Protein AF-A0A432GGD7-F1 (afdb_monomer)

Structure (mmCIF, N/CA/C/O backbone):
data_AF-A0A432GGD7-F1
#
_entry.id   AF-A0A432GGD7-F1
#
loop_
_atom_site.group_PDB
_atom_site.id
_atom_site.type_symbol
_atom_site.label_atom_id
_atom_site.label_alt_id
_atom_site.label_comp_id
_atom_site.label_asym_id
_atom_site.label_entity_id
_atom_site.label_seq_id
_atom_site.pdbx_PDB_ins_code
_atom_site.Cartn_x
_atom_site.Cartn_y
_atom_site.Cartn_z
_atom_site.occupancy
_atom_site.B_iso_or_equiv
_atom_site.auth_seq_id
_atom_site.auth_comp_id
_atom_site.auth_asym_id
_atom_site.auth_atom_id
_atom_site.pdbx_PDB_model_num
ATOM 1 N N . MET A 1 1 ? 14.225 16.038 -36.083 1.00 40.72 1 MET A N 1
ATOM 2 C CA . MET A 1 1 ? 13.792 15.001 -35.123 1.00 40.72 1 MET A CA 1
ATOM 3 C C . MET A 1 1 ? 14.559 13.734 -35.446 1.00 40.72 1 MET A C 1
ATOM 5 O O . MET A 1 1 ? 14.321 13.149 -36.492 1.00 40.72 1 MET A O 1
ATOM 9 N N . THR A 1 2 ? 15.548 13.379 -34.632 1.00 49.34 2 THR A N 1
ATOM 10 C CA . THR A 1 2 ? 16.278 12.113 -34.760 1.00 49.34 2 THR A CA 1
ATOM 11 C C . THR A 1 2 ? 15.336 10.975 -34.383 1.00 49.34 2 THR A C 1
ATOM 13 O O . THR A 1 2 ? 14.799 10.952 -33.278 1.00 49.34 2 THR A O 1
ATOM 16 N N . SER A 1 3 ? 15.091 10.055 -35.315 1.00 53.78 3 SER A N 1
ATOM 17 C CA . SER A 1 3 ? 14.346 8.830 -35.043 1.00 53.78 3 SER A CA 1
ATOM 18 C C . SER A 1 3 ? 15.152 7.978 -34.066 1.00 53.78 3 SER A C 1
ATOM 20 O O . SER A 1 3 ? 16.209 7.457 -34.423 1.00 53.78 3 SER A O 1
ATOM 22 N N . VAL A 1 4 ? 14.681 7.854 -32.829 1.00 62.72 4 VAL A N 1
ATOM 23 C CA . VAL A 1 4 ? 15.224 6.875 -31.886 1.00 62.72 4 VAL A CA 1
ATOM 24 C C . VAL A 1 4 ? 14.741 5.504 -32.351 1.00 62.72 4 VAL A C 1
ATOM 26 O O . VAL A 1 4 ? 13.542 5.234 -32.353 1.00 62.72 4 VAL A O 1
ATOM 29 N N . SER A 1 5 ? 15.657 4.654 -32.809 1.00 61.25 5 SER A N 1
ATOM 30 C CA . SER A 1 5 ? 15.347 3.266 -33.148 1.00 61.25 5 SER A CA 1
ATOM 31 C C . SER A 1 5 ? 15.301 2.437 -31.866 1.00 61.25 5 SER A C 1
ATOM 33 O O . SER A 1 5 ? 16.338 2.187 -31.250 1.00 61.25 5 SER A O 1
ATOM 35 N N . TYR A 1 6 ? 14.106 2.016 -31.460 1.00 66.81 6 TYR A N 1
ATOM 36 C CA . TYR A 1 6 ? 13.909 1.125 -30.319 1.00 66.81 6 TYR A CA 1
ATOM 37 C C . TYR A 1 6 ? 14.142 -0.323 -30.768 1.00 66.81 6 TYR A C 1
ATOM 39 O O . TYR A 1 6 ? 13.336 -0.884 -31.508 1.00 66.81 6 TYR A O 1
ATOM 47 N N . GLN A 1 7 ? 15.261 -0.927 -30.363 1.00 67.38 7 GLN A N 1
ATOM 48 C CA . GLN A 1 7 ? 15.542 -2.343 -30.624 1.00 67.38 7 GLN A CA 1
ATOM 49 C C . GLN A 1 7 ? 14.940 -3.209 -29.512 1.00 67.38 7 GLN A C 1
ATOM 51 O O . GLN A 1 7 ? 15.621 -3.605 -28.570 1.00 67.38 7 GLN A O 1
ATOM 56 N N . HIS A 1 8 ? 13.643 -3.479 -29.624 1.00 78.94 8 HIS A N 1
ATOM 57 C CA . HIS A 1 8 ? 12.932 -4.430 -28.772 1.00 78.94 8 HIS A CA 1
ATOM 58 C C . HIS A 1 8 ? 13.338 -5.873 -29.113 1.00 78.94 8 HIS A C 1
ATOM 60 O O . HIS A 1 8 ? 13.532 -6.214 -30.280 1.00 78.94 8 HIS A O 1
ATOM 66 N N . SER A 1 9 ? 13.403 -6.750 -28.108 1.00 84.50 9 SER A N 1
ATOM 67 C CA . SER A 1 9 ? 13.509 -8.205 -28.305 1.00 84.50 9 SER A CA 1
ATOM 68 C C . SER A 1 9 ? 12.513 -8.939 -27.411 1.00 84.50 9 SER A C 1
ATOM 70 O O . SER A 1 9 ? 12.112 -8.393 -26.389 1.00 84.50 9 SER A O 1
ATOM 72 N N . GLU A 1 10 ? 12.160 -10.184 -27.745 1.00 84.75 10 GLU A N 1
ATOM 73 C CA . GLU A 1 10 ? 11.341 -11.058 -26.878 1.00 84.75 10 GLU A CA 1
ATOM 74 C C . GLU A 1 10 ? 11.876 -11.125 -25.436 1.00 84.75 10 GLU A C 1
ATOM 76 O O . GLU A 1 10 ? 11.116 -11.231 -24.481 1.00 84.75 10 GLU A O 1
ATOM 81 N N . LYS A 1 11 ? 13.203 -11.027 -25.269 1.00 90.69 11 LYS A N 1
ATOM 82 C CA . LYS A 1 11 ? 13.867 -11.080 -23.962 1.00 90.69 11 LYS A CA 1
ATOM 83 C C . LYS A 1 11 ? 13.8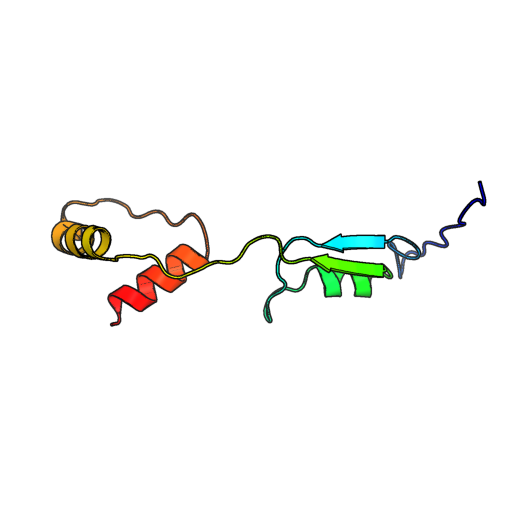45 -9.748 -23.204 1.00 90.69 11 LYS A C 1
ATOM 85 O O . LYS A 1 11 ? 13.878 -9.756 -21.980 1.00 90.69 11 LYS A O 1
ATOM 90 N N . PHE A 1 12 ? 13.836 -8.625 -23.917 1.00 93.31 12 PHE A N 1
ATOM 91 C CA . PHE A 1 12 ? 13.862 -7.280 -23.339 1.00 93.31 12 PHE A CA 1
ATOM 92 C C . PHE A 1 12 ? 12.827 -6.404 -24.040 1.00 93.31 12 PHE A C 1
ATOM 94 O O . PHE A 1 12 ? 13.174 -5.599 -24.917 1.00 93.31 12 PHE A O 1
ATOM 101 N N . PRO A 1 13 ? 11.546 -6.591 -23.691 1.00 95.44 13 PRO A N 1
ATOM 102 C CA . PRO A 1 13 ? 10.456 -5.954 -24.396 1.00 95.44 13 PRO A CA 1
ATOM 103 C C . PRO A 1 13 ? 10.326 -4.451 -24.125 1.00 95.44 13 PRO A C 1
ATOM 105 O O . PRO A 1 13 ? 9.583 -3.741 -24.791 1.00 95.44 13 PRO A O 1
ATOM 108 N N . LEU A 1 14 ? 11.056 -3.907 -23.156 1.00 96.38 14 LEU A N 1
ATOM 109 C CA . LEU A 1 14 ? 11.013 -2.478 -22.846 1.00 96.38 14 LEU A CA 1
ATOM 110 C C . LEU A 1 14 ? 12.304 -1.746 -23.231 1.00 96.38 14 LEU A C 1
ATOM 112 O O . LEU A 1 14 ? 12.486 -0.585 -22.862 1.00 96.38 14 LEU A O 1
ATOM 116 N N . ALA A 1 15 ? 13.189 -2.394 -23.995 1.00 95.69 15 ALA A N 1
ATOM 117 C CA . ALA A 1 15 ? 14.463 -1.824 -24.415 1.00 95.69 15 ALA A CA 1
ATOM 118 C C . ALA A 1 15 ? 14.302 -0.463 -25.118 1.00 95.69 15 ALA A C 1
ATOM 120 O O . ALA A 1 15 ? 13.560 -0.303 -26.088 1.00 95.69 15 ALA A O 1
ATOM 121 N N . GLY A 1 16 ? 15.029 0.533 -24.609 1.00 92.75 16 GLY A N 1
ATOM 122 C CA . GLY A 1 16 ? 15.024 1.911 -25.105 1.00 92.75 16 GLY A CA 1
ATOM 123 C C . GLY A 1 16 ? 13.895 2.783 -24.550 1.00 92.75 16 GLY A C 1
ATOM 124 O O . GLY A 1 16 ? 14.016 4.007 -24.597 1.00 92.75 16 GLY A O 1
ATOM 125 N N . 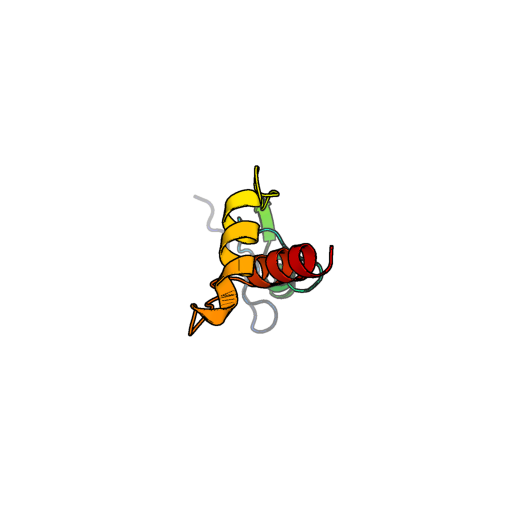LEU A 1 17 ? 12.832 2.198 -23.984 1.00 95.62 17 LEU A N 1
ATOM 126 C CA . LEU A 1 17 ? 11.751 2.956 -23.353 1.00 95.62 17 LEU A CA 1
ATOM 127 C C . LEU A 1 17 ? 12.197 3.532 -22.005 1.00 95.62 17 LEU A C 1
ATOM 129 O O . LEU A 1 17 ? 12.997 2.937 -21.278 1.00 95.62 17 LEU A O 1
ATOM 133 N N . ARG A 1 18 ? 11.646 4.700 -21.661 1.00 96.94 18 ARG A N 1
ATOM 134 C CA . ARG A 1 18 ? 11.874 5.357 -20.374 1.00 96.94 18 ARG A CA 1
ATOM 135 C C . ARG A 1 18 ? 10.555 5.581 -1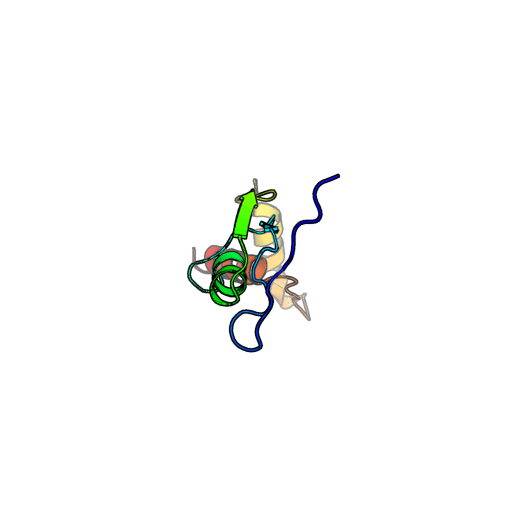9.647 1.00 96.94 18 ARG A C 1
ATOM 137 O O . ARG A 1 18 ? 9.638 6.162 -20.222 1.00 96.94 18 ARG A O 1
ATOM 144 N N . PHE A 1 19 ? 10.488 5.166 -18.387 1.00 96.50 19 PHE A N 1
ATOM 145 C CA . PHE A 1 19 ? 9.302 5.283 -17.540 1.00 96.50 19 PHE A CA 1
ATOM 146 C C . PHE A 1 19 ? 9.573 6.181 -16.335 1.00 96.50 19 PHE A C 1
ATOM 148 O O . PHE A 1 19 ? 10.646 6.127 -15.738 1.00 96.50 19 PHE A O 1
ATOM 155 N N . LEU A 1 20 ? 8.573 6.978 -15.957 1.00 96.62 20 LEU A N 1
ATOM 156 C CA . LEU A 1 20 ? 8.514 7.629 -14.653 1.00 96.62 20 LEU A CA 1
ATOM 157 C C . LEU A 1 20 ? 7.602 6.801 -13.747 1.00 96.62 20 LEU A C 1
ATOM 159 O O . LEU A 1 20 ? 6.402 6.703 -13.997 1.00 96.62 20 LEU A O 1
ATOM 163 N N . VAL A 1 21 ? 8.164 6.220 -12.693 1.00 95.75 21 VAL A N 1
ATOM 164 C CA . VAL A 1 21 ? 7.411 5.491 -11.672 1.00 95.75 21 VAL A CA 1
ATOM 165 C C . VAL A 1 21 ? 7.124 6.439 -10.512 1.00 95.75 21 VAL A C 1
ATOM 167 O O . VAL A 1 21 ? 8.038 6.919 -9.840 1.00 95.75 21 VAL A O 1
ATOM 170 N N . THR A 1 22 ? 5.838 6.718 -10.291 1.00 93.94 22 THR A N 1
ATOM 171 C CA . THR A 1 22 ? 5.369 7.645 -9.247 1.00 93.94 22 THR A CA 1
ATOM 172 C C . THR A 1 22 ? 5.034 6.963 -7.918 1.00 93.94 22 THR A C 1
ATOM 174 O O . THR A 1 22 ? 4.930 7.614 -6.873 1.00 93.94 22 THR A O 1
ATOM 177 N N . ARG A 1 23 ? 4.868 5.635 -7.946 1.00 87.94 23 ARG A N 1
ATOM 178 C CA . ARG A 1 23 ? 4.651 4.801 -6.762 1.00 87.94 23 ARG A CA 1
ATOM 179 C C . ARG A 1 23 ? 5.979 4.557 -6.050 1.00 87.94 23 ARG A C 1
ATOM 181 O O . ARG A 1 23 ? 7.009 4.373 -6.687 1.00 87.94 23 ARG A O 1
ATOM 188 N N . GLN A 1 24 ? 5.946 4.487 -4.724 1.00 84.75 24 GLN A N 1
ATOM 189 C CA . GLN A 1 24 ? 7.078 3.989 -3.955 1.00 84.75 24 GLN A CA 1
ATOM 190 C C . GLN A 1 24 ? 7.217 2.467 -4.125 1.00 84.75 24 GLN A C 1
ATOM 192 O O . GLN A 1 24 ? 6.251 1.717 -3.957 1.00 84.75 24 GLN A O 1
ATOM 197 N N . ASP A 1 25 ? 8.431 2.020 -4.432 1.00 86.25 25 ASP A N 1
ATOM 198 C CA . ASP A 1 25 ? 8.798 0.610 -4.349 1.00 86.25 25 ASP A CA 1
ATOM 199 C C . ASP A 1 25 ? 8.945 0.178 -2.888 1.00 86.25 25 ASP A C 1
ATOM 201 O O . ASP A 1 25 ? 9.384 0.953 -2.029 1.00 86.25 25 ASP A O 1
ATOM 205 N N . SER A 1 26 ? 8.571 -1.068 -2.610 1.00 82.50 26 SER A N 1
ATOM 206 C CA . SER A 1 26 ? 8.790 -1.723 -1.323 1.00 82.50 26 SER A CA 1
ATOM 207 C C . SER A 1 26 ? 9.721 -2.918 -1.493 1.00 82.50 26 SER A C 1
ATOM 209 O O . SER A 1 26 ? 9.897 -3.428 -2.599 1.00 82.50 26 SER A O 1
ATOM 211 N N . THR A 1 27 ? 10.276 -3.407 -0.385 1.00 75.38 27 THR A N 1
ATOM 212 C CA . THR A 1 27 ? 11.098 -4.627 -0.365 1.00 75.38 27 THR A CA 1
ATOM 213 C C . THR A 1 27 ? 10.348 -5.845 -0.920 1.00 75.38 27 THR A C 1
ATOM 215 O O . THR A 1 27 ? 10.962 -6.742 -1.482 1.00 75.38 27 THR A O 1
ATOM 218 N N . GLU A 1 28 ? 9.017 -5.861 -0.809 1.00 81.38 28 GLU A N 1
ATOM 219 C CA . GLU A 1 28 ? 8.159 -6.946 -1.305 1.00 81.38 28 GLU A CA 1
ATOM 220 C C . GLU A 1 28 ? 7.707 -6.764 -2.763 1.00 81.38 28 GLU A C 1
ATOM 222 O O . GLU A 1 28 ? 7.264 -7.717 -3.400 1.00 81.38 28 GLU A O 1
ATOM 227 N N . SER A 1 29 ? 7.750 -5.541 -3.301 1.00 82.94 29 SER A N 1
ATOM 228 C CA . SER A 1 29 ? 7.270 -5.245 -4.652 1.00 82.94 29 SER A CA 1
ATOM 229 C C . SER A 1 29 ? 7.921 -3.979 -5.203 1.00 82.94 29 SER A C 1
ATOM 231 O O . SER A 1 29 ? 7.588 -2.862 -4.790 1.00 82.94 29 SER A O 1
ATOM 233 N N . SER A 1 30 ? 8.788 -4.160 -6.201 1.00 92.06 30 SER A N 1
ATOM 234 C CA . SER A 1 30 ? 9.406 -3.065 -6.950 1.00 92.06 30 SER A CA 1
ATOM 235 C C . SER A 1 30 ? 8.920 -3.058 -8.396 1.00 92.06 30 SER A C 1
ATOM 237 O O . SER A 1 30 ? 9.288 -3.923 -9.191 1.00 92.06 30 SER A O 1
ATOM 239 N N . LEU A 1 31 ? 8.084 -2.075 -8.744 1.00 94.19 31 LEU A N 1
ATOM 240 C CA . LEU A 1 31 ? 7.668 -1.877 -10.132 1.00 94.19 31 LEU A CA 1
ATOM 241 C C . LEU A 1 31 ? 8.854 -1.424 -10.984 1.00 94.19 31 LEU A C 1
ATOM 243 O O . LEU A 1 31 ? 8.985 -1.879 -12.117 1.00 94.19 31 LEU A O 1
ATOM 247 N N . SER A 1 32 ? 9.732 -0.587 -10.429 1.00 95.06 32 SER A N 1
ATOM 248 C CA . SER A 1 32 ? 10.931 -0.118 -11.131 1.00 95.06 32 SER A CA 1
ATOM 249 C C . SER A 1 32 ? 11.820 -1.289 -11.534 1.00 95.06 32 SER A C 1
ATOM 251 O O . SER A 1 32 ? 12.111 -1.439 -12.715 1.00 95.06 32 SER A O 1
ATOM 253 N N . GLY A 1 33 ? 12.138 -2.188 -10.597 1.00 94.94 33 GLY A N 1
ATOM 254 C CA . GLY A 1 33 ? 12.960 -3.365 -10.872 1.00 94.94 33 GLY A CA 1
ATOM 255 C C . GLY A 1 33 ? 12.306 -4.326 -11.866 1.00 94.94 33 GLY A C 1
ATOM 256 O O . GLY A 1 33 ? 12.980 -4.857 -12.747 1.00 94.94 33 GLY A O 1
ATOM 257 N N . MET A 1 34 ? 10.981 -4.510 -11.791 1.00 95.56 34 MET A N 1
ATOM 258 C CA . MET A 1 34 ? 10.248 -5.294 -12.793 1.00 95.56 34 MET A CA 1
ATOM 259 C C . MET A 1 34 ? 10.381 -4.683 -14.196 1.00 95.56 34 MET A C 1
ATOM 261 O O . MET A 1 34 ? 10.672 -5.411 -15.142 1.00 95.56 34 MET A O 1
ATOM 265 N N . LEU A 1 35 ? 10.239 -3.364 -14.345 1.00 96.69 35 LEU A N 1
ATOM 266 C CA . LEU A 1 35 ? 10.414 -2.684 -15.633 1.00 96.69 35 LEU A CA 1
ATOM 267 C C . LEU A 1 35 ? 11.870 -2.746 -16.130 1.00 96.69 35 LEU A C 1
ATOM 269 O O . LEU A 1 35 ? 12.111 -3.040 -17.302 1.00 96.69 35 LEU A O 1
ATOM 273 N N . GLU A 1 36 ? 12.843 -2.519 -15.248 1.00 95.56 36 GLU A N 1
ATOM 274 C CA . GLU A 1 36 ? 14.277 -2.578 -15.566 1.00 95.56 36 GLU A CA 1
ATOM 275 C C . GLU A 1 36 ? 14.701 -3.981 -16.012 1.00 95.56 36 GLU A C 1
ATOM 277 O O . GLU A 1 36 ? 15.431 -4.119 -16.993 1.00 95.56 36 GLU A O 1
ATOM 282 N N . SER A 1 37 ? 14.177 -5.032 -15.370 1.00 95.81 37 SER A N 1
ATOM 283 C CA . SER A 1 37 ? 14.435 -6.425 -15.770 1.00 95.81 37 SER A CA 1
ATOM 284 C C . SER A 1 37 ? 13.966 -6.748 -17.195 1.00 95.81 37 SER A C 1
ATOM 286 O O . SER A 1 37 ? 14.506 -7.649 -17.831 1.00 95.81 37 SER A O 1
ATOM 288 N N . GLN A 1 38 ? 13.011 -5.973 -17.718 1.00 96.62 38 GLN A N 1
ATOM 289 C CA . GLN A 1 38 ? 12.500 -6.07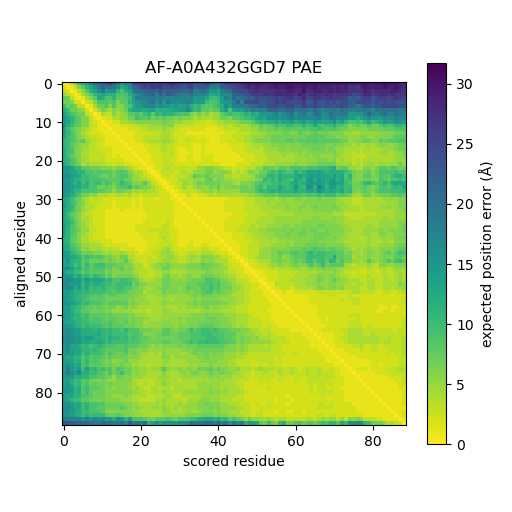1 -19.087 1.00 96.62 38 GLN A CA 1
ATOM 290 C C . GLN A 1 38 ? 13.227 -5.117 -20.058 1.00 96.62 38 GLN A C 1
ATOM 292 O O . GLN A 1 38 ? 12.848 -5.007 -21.224 1.00 96.62 38 GLN A O 1
ATOM 297 N N . GLY A 1 39 ? 14.283 -4.432 -19.607 1.00 96.06 39 GLY A N 1
ATOM 298 C CA . GLY A 1 39 ? 15.137 -3.559 -20.420 1.00 96.06 39 GLY A CA 1
ATOM 299 C C . GLY A 1 39 ? 14.760 -2.076 -20.407 1.00 96.06 39 GLY A C 1
ATOM 300 O O . GLY A 1 39 ? 15.337 -1.305 -21.176 1.00 96.06 39 GLY A O 1
ATOM 301 N N . ALA A 1 40 ? 13.811 -1.657 -19.566 1.00 96.88 40 ALA A N 1
ATOM 302 C CA . ALA A 1 40 ? 13.428 -0.253 -19.459 1.00 96.88 40 ALA A CA 1
ATOM 303 C C . ALA A 1 40 ? 14.474 0.592 -18.713 1.00 96.88 40 ALA A C 1
ATOM 305 O O . ALA A 1 40 ? 15.157 0.118 -17.810 1.00 96.88 40 ALA A O 1
ATOM 306 N N . SER A 1 41 ? 14.514 1.890 -19.017 1.00 96.94 41 SER A N 1
ATOM 307 C CA . SER A 1 41 ? 15.106 2.906 -18.139 1.00 96.94 41 SER A CA 1
ATOM 308 C C . SER A 1 41 ? 14.024 3.458 -17.209 1.00 96.94 41 SER A C 1
ATOM 310 O O . SER A 1 41 ? 12.979 3.906 -17.687 1.00 96.94 41 SER A O 1
ATOM 312 N N . VAL A 1 42 ? 14.253 3.462 -15.895 1.00 97.06 42 VAL A N 1
ATOM 313 C CA . VAL A 1 42 ? 13.263 3.949 -14.923 1.00 97.06 42 VAL A CA 1
ATOM 314 C C . VAL A 1 42 ? 13.780 5.169 -14.165 1.00 97.06 42 VAL A C 1
ATOM 316 O O . VAL A 1 42 ? 14.917 5.216 -13.708 1.00 97.06 42 VAL A O 1
ATOM 319 N N . LEU A 1 43 ? 12.919 6.176 -14.035 1.00 95.75 43 LEU A N 1
ATOM 320 C CA . LEU A 1 43 ? 13.066 7.290 -13.109 1.00 95.75 43 LEU A CA 1
ATOM 321 C C . LEU A 1 43 ? 12.029 7.116 -12.003 1.00 95.75 43 LEU A C 1
ATOM 323 O O . LEU A 1 43 ? 10.850 6.926 -12.292 1.00 95.75 43 LEU A O 1
ATOM 327 N N . THR A 1 44 ? 12.440 7.207 -10.744 1.00 93.25 44 THR A N 1
ATOM 328 C CA . THR A 1 44 ? 11.519 7.108 -9.605 1.00 93.25 44 THR A CA 1
ATOM 329 C C . THR A 1 44 ? 11.242 8.481 -9.018 1.00 93.25 44 THR A C 1
ATOM 331 O O . THR A 1 44 ? 12.181 9.218 -8.713 1.00 93.25 44 THR A O 1
ATOM 334 N N . ALA A 1 45 ? 9.974 8.801 -8.779 1.00 91.62 45 ALA A N 1
ATOM 335 C CA . ALA A 1 45 ? 9.585 10.012 -8.069 1.00 91.62 45 ALA A CA 1
ATOM 336 C C . ALA A 1 45 ? 8.428 9.701 -7.116 1.00 91.62 45 ALA A C 1
ATOM 338 O O . ALA A 1 45 ? 7.291 9.547 -7.542 1.00 91.62 45 ALA A O 1
ATOM 339 N N . LYS A 1 46 ? 8.706 9.585 -5.815 1.00 87.62 46 LYS A N 1
ATOM 340 C CA . LYS A 1 46 ? 7.683 9.249 -4.814 1.00 87.62 46 LYS A CA 1
ATOM 341 C C . LYS A 1 46 ? 6.712 10.420 -4.658 1.00 87.62 46 LYS A C 1
ATOM 343 O O . LYS A 1 46 ? 7.089 11.450 -4.110 1.00 87.62 46 LYS A O 1
ATOM 348 N N . MET A 1 47 ? 5.480 10.256 -5.136 1.00 90.31 47 MET A N 1
ATOM 349 C CA . MET A 1 47 ? 4.472 11.331 -5.124 1.00 90.31 47 MET A CA 1
ATOM 350 C C . MET A 1 47 ? 3.534 11.288 -3.913 1.00 90.31 47 MET A C 1
ATOM 352 O O . MET A 1 47 ? 2.798 12.238 -3.672 1.00 90.31 47 MET A O 1
ATOM 356 N N . THR A 1 48 ? 3.550 10.201 -3.143 1.00 87.19 48 THR A N 1
ATOM 357 C CA . THR A 1 48 ? 2.685 10.019 -1.972 1.00 87.19 48 THR A CA 1
ATOM 358 C C . THR A 1 48 ? 3.459 9.374 -0.835 1.00 87.19 48 THR A C 1
ATOM 360 O O . THR A 1 48 ? 4.226 8.438 -1.072 1.00 87.19 48 THR A O 1
ATOM 363 N N . GLN A 1 49 ? 3.192 9.810 0.393 1.00 86.56 49 GLN A N 1
ATOM 364 C CA . GLN A 1 49 ? 3.713 9.204 1.612 1.00 86.56 49 GLN A CA 1
ATOM 365 C C . GLN A 1 49 ? 2.550 8.860 2.542 1.00 86.56 49 GLN A C 1
ATOM 367 O O . GLN A 1 49 ? 1.637 9.661 2.725 1.00 86.56 49 GLN A O 1
ATOM 372 N N . ILE A 1 50 ? 2.598 7.666 3.127 1.00 87.75 50 ILE A N 1
ATOM 373 C CA . ILE A 1 50 ? 1.701 7.281 4.215 1.00 87.75 50 ILE A CA 1
ATOM 374 C C . ILE A 1 50 ? 2.339 7.766 5.510 1.00 87.75 50 ILE A C 1
ATOM 376 O O . ILE A 1 50 ? 3.493 7.437 5.791 1.00 87.75 50 ILE A O 1
ATOM 380 N N . ILE A 1 51 ? 1.602 8.574 6.260 1.00 88.94 51 ILE A N 1
ATOM 381 C CA . ILE A 1 51 ? 2.022 9.121 7.549 1.00 88.94 51 ILE A CA 1
ATOM 382 C C . ILE A 1 51 ? 1.059 8.644 8.643 1.00 88.94 51 ILE A C 1
ATOM 384 O O . ILE A 1 51 ? -0.070 8.262 8.319 1.00 88.94 51 ILE A O 1
ATOM 388 N N . PRO A 1 52 ? 1.481 8.640 9.918 1.00 84.69 52 PRO A N 1
ATOM 389 C CA . PRO A 1 52 ? 0.578 8.366 11.030 1.00 84.69 52 PRO A CA 1
ATOM 390 C C . PRO A 1 52 ? -0.622 9.321 11.034 1.00 84.69 52 PRO A C 1
ATOM 392 O O . PRO A 1 52 ? -0.496 10.477 10.632 1.00 84.69 52 PRO A O 1
ATOM 395 N N . THR A 1 53 ? -1.772 8.837 11.509 1.00 89.00 53 THR A N 1
ATOM 396 C CA . THR A 1 53 ? -2.910 9.711 11.828 1.00 89.00 53 THR A CA 1
ATOM 397 C C . THR A 1 53 ? -2.545 10.646 12.979 1.00 89.00 53 THR A C 1
ATOM 399 O O . THR A 1 53 ? -1.757 10.279 13.852 1.00 89.00 53 THR A O 1
ATOM 402 N N . GLU A 1 54 ? -3.120 11.847 12.986 1.00 93.62 54 GLU A N 1
ATOM 403 C CA . GLU A 1 54 ? -2.909 12.829 14.055 1.00 93.62 54 GLU A CA 1
ATOM 404 C C . GLU A 1 54 ? -3.513 12.363 15.388 1.00 93.62 54 GLU A C 1
ATOM 406 O O . GLU A 1 54 ? -2.956 12.639 16.446 1.00 93.62 54 GLU A O 1
ATOM 411 N N . SER A 1 55 ? -4.627 11.625 15.333 1.00 95.25 55 SER A N 1
ATOM 412 C CA . SER A 1 55 ? -5.307 11.063 16.501 1.00 95.25 55 SER A CA 1
ATOM 413 C C . SER A 1 55 ? -5.921 9.699 16.181 1.00 95.25 55 SER A C 1
ATOM 415 O O . SER A 1 55 ? -6.352 9.440 15.051 1.00 95.25 55 SER A O 1
ATOM 417 N N . TRP A 1 56 ? -5.950 8.837 17.199 1.00 95.88 56 TRP A N 1
ATOM 418 C CA . TRP A 1 56 ? -6.627 7.539 17.205 1.00 95.88 56 TRP A CA 1
ATOM 419 C C . TRP A 1 56 ? -7.909 7.539 18.047 1.00 95.88 56 TRP A C 1
ATOM 421 O O . TRP A 1 56 ? -8.594 6.525 18.074 1.00 95.88 56 TRP A O 1
ATOM 431 N N . GLU A 1 57 ? -8.278 8.655 18.681 1.00 96.81 57 GLU A N 1
ATOM 432 C CA . GLU A 1 57 ? -9.383 8.721 19.655 1.00 96.81 57 GLU A CA 1
ATOM 433 C C . GLU A 1 57 ? -10.693 8.160 19.087 1.00 96.81 57 GLU A C 1
ATOM 435 O O . GLU A 1 57 ? -11.284 7.259 19.672 1.00 96.81 57 GLU A O 1
ATOM 440 N N . LEU A 1 58 ? -11.095 8.602 17.890 1.00 95.12 58 LEU A N 1
ATOM 441 C CA . LEU A 1 58 ? -12.320 8.115 17.249 1.00 95.12 58 LEU A CA 1
ATOM 442 C C . LEU A 1 58 ? -12.256 6.614 16.925 1.00 95.12 58 LEU A C 1
ATOM 444 O O . LEU A 1 58 ? -13.263 5.911 17.017 1.00 95.12 58 LEU A O 1
ATOM 448 N N . PHE A 1 59 ? -11.085 6.115 16.522 1.00 95.44 59 PHE A N 1
ATOM 449 C CA . PHE A 1 59 ? -10.891 4.687 16.282 1.00 95.44 59 PHE A CA 1
ATOM 450 C C . PHE A 1 59 ? -11.025 3.910 17.592 1.00 95.44 59 PHE A C 1
ATOM 452 O O . PHE A 1 59 ? -11.770 2.934 17.633 1.00 95.44 59 PHE A O 1
ATOM 459 N N . ASP A 1 60 ? -10.374 4.370 18.659 1.00 96.19 60 ASP A N 1
ATOM 460 C CA . ASP A 1 60 ? -10.394 3.722 19.969 1.00 96.19 60 ASP A CA 1
ATOM 461 C C . ASP A 1 60 ? -11.820 3.696 20.552 1.00 96.19 60 ASP A C 1
ATOM 463 O O . ASP A 1 60 ? -12.287 2.650 21.006 1.00 96.19 60 ASP A O 1
ATOM 467 N N . GLU A 1 61 ? -12.557 4.808 20.463 1.00 96.25 61 GLU A N 1
ATOM 468 C CA . GLU A 1 61 ? -13.976 4.890 20.841 1.00 96.25 61 GLU A CA 1
ATOM 469 C C . GLU A 1 61 ? -14.844 3.923 20.022 1.00 96.25 61 GLU A C 1
ATOM 471 O O . GLU A 1 61 ? -15.702 3.225 20.567 1.00 96.25 61 GLU A O 1
ATOM 476 N N . THR A 1 62 ? -14.600 3.833 18.711 1.00 95.56 62 THR A N 1
ATOM 477 C CA . THR A 1 62 ? -15.333 2.919 17.821 1.00 95.56 62 THR A CA 1
ATOM 478 C C . THR A 1 62 ? -15.047 1.459 18.170 1.00 95.56 62 THR A C 1
ATOM 480 O O . THR A 1 62 ? -15.965 0.638 18.209 1.00 95.56 62 THR A O 1
ATOM 483 N N . VAL A 1 63 ? -13.792 1.123 18.476 1.00 95.31 63 VAL A N 1
ATOM 484 C CA . VAL A 1 63 ? -13.382 -0.225 18.894 1.00 95.31 63 VAL A CA 1
ATOM 485 C C . VAL A 1 63 ? -14.034 -0.619 20.220 1.00 95.31 63 VAL A C 1
ATOM 487 O O . VAL A 1 63 ? -14.449 -1.767 20.374 1.00 95.31 63 VAL A O 1
ATOM 490 N N . GLN A 1 64 ? -14.220 0.313 21.159 1.00 95.75 64 GLN A N 1
ATOM 491 C CA . GLN A 1 64 ? -14.970 0.032 22.394 1.00 95.75 64 GLN A CA 1
ATOM 492 C C . GLN A 1 64 ? -16.433 -0.362 22.130 1.00 95.75 64 GLN A C 1
ATOM 494 O O . GLN A 1 64 ? -17.039 -1.052 22.947 1.00 95.75 64 GLN A O 1
ATOM 499 N N . GLN A 1 65 ? -16.993 0.043 20.988 1.00 96.19 65 GLN A N 1
ATOM 500 C CA . GLN A 1 65 ? -18.355 -0.279 20.556 1.00 96.19 65 GLN A CA 1
ATOM 501 C C . GLN A 1 65 ? -18.394 -1.382 19.483 1.00 96.19 65 GLN A C 1
ATOM 503 O O . GLN A 1 65 ? -19.422 -1.554 18.825 1.00 96.19 65 GLN A O 1
ATOM 508 N N . ILE A 1 66 ? -17.310 -2.151 19.298 1.00 94.88 66 ILE A N 1
ATOM 509 C CA . ILE A 1 66 ? -17.186 -3.138 18.209 1.00 94.88 66 ILE A CA 1
ATOM 510 C C . ILE A 1 66 ? -18.286 -4.207 18.226 1.00 94.88 66 ILE A C 1
ATOM 512 O O . ILE A 1 66 ? -18.646 -4.727 17.177 1.00 94.88 66 ILE A O 1
ATOM 516 N N . SER A 1 67 ? -18.877 -4.501 19.390 1.00 96.38 67 SER A N 1
ATOM 517 C CA . SER A 1 67 ? -20.010 -5.430 19.505 1.00 96.38 67 SER A CA 1
ATOM 518 C C . SER A 1 67 ? -21.255 -4.984 18.727 1.00 96.38 67 SER A C 1
ATOM 520 O O . SER A 1 67 ? -22.130 -5.806 18.474 1.00 96.38 67 SER A O 1
ATOM 522 N N . ASN A 1 68 ? -21.339 -3.701 18.364 1.00 97.00 68 ASN A N 1
ATOM 523 C CA . ASN A 1 68 ? -22.432 -3.111 17.590 1.00 97.00 6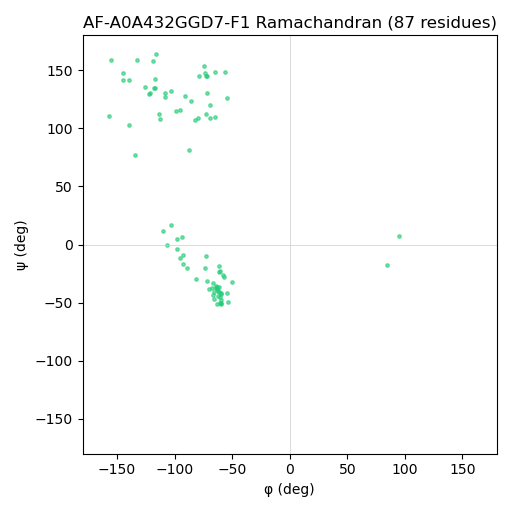8 ASN A CA 1
ATOM 524 C C . ASN A 1 68 ? -22.095 -2.987 16.093 1.00 97.00 68 ASN A C 1
ATOM 526 O O . ASN A 1 68 ? -22.855 -2.375 15.344 1.00 97.00 68 ASN A O 1
ATOM 530 N N . ILE A 1 69 ? -20.939 -3.500 15.661 1.00 96.19 69 ILE A N 1
ATOM 531 C CA . ILE A 1 69 ? -20.446 -3.408 14.287 1.00 96.19 69 ILE A CA 1
ATOM 532 C C . ILE A 1 69 ? -20.432 -4.811 13.687 1.00 96.19 69 ILE A C 1
ATOM 534 O O . ILE A 1 69 ? -19.624 -5.654 14.066 1.00 96.19 69 ILE A O 1
ATOM 538 N N . ASP A 1 70 ? -21.303 -5.049 12.708 1.00 97.19 70 ASP A N 1
ATOM 539 C CA . ASP A 1 70 ? -21.404 -6.358 12.050 1.00 97.19 70 ASP A CA 1
ATOM 540 C C . ASP A 1 70 ? -20.205 -6.658 11.134 1.00 97.19 70 ASP A C 1
ATOM 542 O O . ASP A 1 70 ? -19.823 -7.813 10.951 1.00 97.19 70 ASP A O 1
ATOM 546 N N . TRP A 1 71 ? -19.615 -5.619 10.529 1.00 96.56 71 TRP A N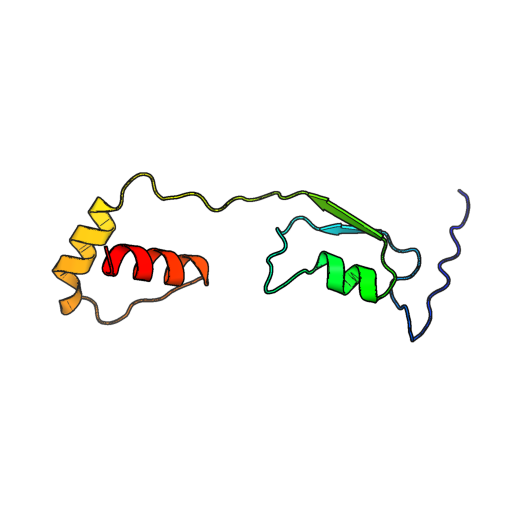 1
ATOM 547 C CA . TRP A 1 71 ? -18.569 -5.767 9.516 1.00 96.56 71 TRP A CA 1
ATOM 548 C C . TRP A 1 71 ? -17.522 -4.662 9.596 1.00 96.56 71 TRP A C 1
ATOM 550 O O . TRP A 1 71 ? -17.840 -3.484 9.748 1.00 96.56 71 TRP A O 1
ATOM 560 N N . VAL A 1 72 ? -16.266 -5.047 9.368 1.00 94.25 72 VAL A N 1
ATOM 561 C CA . VAL A 1 72 ? -15.144 -4.130 9.148 1.00 94.25 72 VAL A CA 1
ATOM 562 C C . VAL A 1 72 ? -14.584 -4.377 7.751 1.00 94.25 72 VAL A C 1
ATOM 564 O O . VAL A 1 72 ? -14.373 -5.522 7.351 1.00 94.25 72 VAL A O 1
ATOM 567 N N . VAL A 1 73 ? -14.328 -3.303 7.002 1.00 96.50 73 VAL A N 1
ATOM 568 C CA . VAL A 1 73 ? -13.793 -3.369 5.636 1.00 96.50 73 VAL A CA 1
ATOM 569 C C . VAL A 1 73 ? -12.477 -2.606 5.562 1.00 96.50 73 VAL A C 1
ATOM 571 O O . VAL A 1 73 ? -12.400 -1.442 5.947 1.00 96.50 73 VAL A O 1
ATOM 574 N N . PHE A 1 74 ? -11.449 -3.244 5.003 1.00 96.50 74 PHE A N 1
ATOM 575 C CA . PHE A 1 74 ? -10.153 -2.621 4.746 1.00 96.50 74 PHE A CA 1
ATOM 576 C C . PHE A 1 74 ? -9.950 -2.400 3.249 1.00 96.50 74 PHE A C 1
ATOM 578 O O . PHE A 1 74 ? -10.042 -3.329 2.451 1.00 96.50 74 PHE A O 1
ATOM 585 N N . THR A 1 75 ? -9.629 -1.167 2.862 1.00 95.50 75 THR A N 1
ATOM 586 C CA . THR A 1 75 ? -9.435 -0.778 1.453 1.00 95.50 75 THR A CA 1
ATOM 587 C C . THR A 1 75 ? -7.982 -0.873 0.991 1.00 95.50 75 THR A C 1
ATOM 589 O O . THR A 1 75 ? -7.691 -0.730 -0.195 1.00 95.50 75 THR A O 1
ATOM 592 N N . SER A 1 76 ? -7.042 -1.095 1.913 1.00 92.00 76 SER A N 1
ATOM 593 C CA . SER A 1 76 ? -5.620 -1.215 1.598 1.00 92.00 76 SER A CA 1
ATOM 594 C C . SER A 1 76 ? -4.873 -2.037 2.644 1.00 92.00 76 SER A C 1
ATOM 596 O O . SER A 1 76 ? -5.289 -2.127 3.800 1.00 92.00 76 SER A O 1
ATOM 598 N N . ARG A 1 77 ? -3.708 -2.564 2.248 1.00 89.94 77 ARG A N 1
ATOM 599 C CA . ARG A 1 77 ? -2.764 -3.229 3.160 1.00 89.94 77 ARG A CA 1
ATOM 600 C C . ARG A 1 77 ? -2.391 -2.334 4.344 1.00 89.94 77 ARG A C 1
ATOM 602 O O . ARG A 1 77 ? -2.368 -2.808 5.470 1.00 89.94 77 ARG A O 1
ATOM 609 N N . ASN A 1 78 ? -2.155 -1.044 4.094 1.00 90.31 78 ASN A N 1
ATOM 610 C CA . ASN A 1 78 ? -1.761 -0.097 5.138 1.00 90.31 78 ASN A CA 1
ATOM 611 C C . ASN A 1 78 ? -2.840 0.020 6.221 1.00 90.31 78 ASN A C 1
ATOM 613 O O . ASN A 1 78 ? -2.510 0.026 7.401 1.00 90.31 78 ASN A O 1
ATOM 617 N N . GLY A 1 79 ? -4.122 0.048 5.833 1.00 93.19 79 GLY A N 1
ATOM 618 C CA . GLY A 1 79 ? -5.233 0.086 6.788 1.00 93.19 79 GLY A CA 1
ATOM 619 C C . GLY A 1 79 ? -5.245 -1.124 7.724 1.00 93.19 79 GLY A C 1
ATOM 620 O O . GLY A 1 79 ? -5.415 -0.960 8.927 1.00 93.19 79 GLY A O 1
ATOM 621 N N . VAL A 1 80 ? -4.986 -2.322 7.188 1.00 94.06 80 VAL A N 1
ATOM 622 C CA . VAL A 1 80 ? -4.859 -3.547 7.995 1.00 94.06 80 VAL A CA 1
ATOM 623 C C . VAL A 1 80 ? -3.670 -3.442 8.951 1.00 94.06 80 VAL A C 1
ATOM 625 O O . VAL A 1 80 ? -3.829 -3.658 10.150 1.00 94.06 80 VAL A O 1
ATOM 628 N N . THR A 1 81 ? -2.488 -3.080 8.440 1.00 92.38 81 THR A N 1
ATOM 629 C CA . THR A 1 81 ? -1.252 -3.003 9.235 1.00 92.38 81 THR A CA 1
ATOM 630 C C . THR A 1 81 ? -1.366 -2.007 10.387 1.00 92.38 81 THR A C 1
ATOM 632 O O . THR A 1 81 ? -1.032 -2.352 11.517 1.00 92.38 81 THR A O 1
ATOM 635 N N . HIS A 1 82 ? -1.854 -0.792 10.129 1.00 93.25 82 HIS A N 1
ATOM 636 C CA . HIS A 1 82 ? -1.968 0.231 11.169 1.00 93.25 82 HIS A CA 1
ATOM 637 C C . HIS A 1 82 ? -3.054 -0.098 12.198 1.00 93.25 82 HIS A C 1
ATOM 639 O O . HIS A 1 82 ? -2.824 0.104 13.385 1.00 93.25 82 HIS A O 1
ATOM 645 N N . CYS A 1 83 ? -4.190 -0.656 11.767 1.00 94.50 83 CYS A N 1
ATOM 646 C CA . CYS A 1 83 ? -5.239 -1.119 12.678 1.00 94.50 83 CYS A CA 1
ATOM 647 C C . CYS A 1 83 ? -4.717 -2.210 13.625 1.00 94.50 83 CYS A C 1
ATOM 649 O O . CYS A 1 83 ? -4.835 -2.080 14.838 1.00 94.50 83 CYS A O 1
ATOM 651 N N . LEU A 1 84 ? -4.068 -3.249 13.087 1.00 94.62 84 LEU A N 1
ATOM 652 C CA . LEU A 1 84 ? -3.503 -4.322 13.909 1.00 94.62 84 LEU A CA 1
ATOM 653 C C . LEU A 1 84 ? -2.391 -3.832 14.835 1.00 94.62 84 LEU A C 1
ATOM 655 O O . LEU A 1 84 ? -2.307 -4.311 15.957 1.00 94.62 84 LEU A O 1
ATOM 659 N N . SER A 1 85 ? -1.544 -2.898 14.391 1.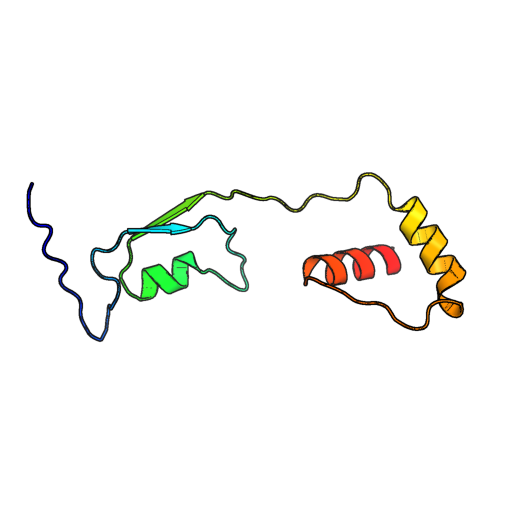00 93.94 85 SER A N 1
ATOM 660 C CA . SER A 1 85 ? -0.547 -2.287 15.277 1.00 93.94 85 SER A CA 1
ATOM 661 C C . SER A 1 85 ? -1.235 -1.595 16.450 1.00 93.94 85 SER A C 1
ATOM 663 O O . SER A 1 85 ? -0.934 -1.924 17.587 1.00 93.94 85 SER A O 1
ATOM 665 N N . ARG A 1 86 ? -2.223 -0.728 16.177 1.00 94.62 86 ARG A N 1
ATOM 666 C CA . ARG A 1 86 ? -2.932 0.037 17.211 1.00 94.62 86 ARG A CA 1
ATOM 667 C C . ARG A 1 86 ? -3.672 -0.852 18.212 1.00 94.62 86 ARG A C 1
ATOM 669 O O . ARG A 1 86 ? -3.726 -0.507 19.383 1.00 94.62 86 ARG A O 1
ATOM 676 N N . LEU A 1 87 ? -4.247 -1.968 17.759 1.00 93.81 87 LEU A N 1
ATOM 677 C CA . LEU A 1 87 ? -4.961 -2.923 18.619 1.00 93.81 87 LEU A CA 1
ATOM 678 C C . LEU A 1 87 ? -4.037 -3.776 19.502 1.00 93.81 87 LEU A C 1
ATOM 680 O O . LEU A 1 87 ? -4.513 -4.369 20.467 1.00 93.81 87 LEU A O 1
ATOM 684 N N . ASN A 1 88 ? -2.756 -3.889 19.142 1.00 91.81 88 ASN A N 1
ATOM 685 C CA . ASN A 1 88 ? -1.757 -4.647 19.898 1.00 91.81 88 ASN A CA 1
ATOM 686 C C . ASN A 1 88 ? -0.906 -3.762 20.828 1.00 91.81 88 ASN A C 1
ATOM 688 O O . ASN A 1 88 ? -0.0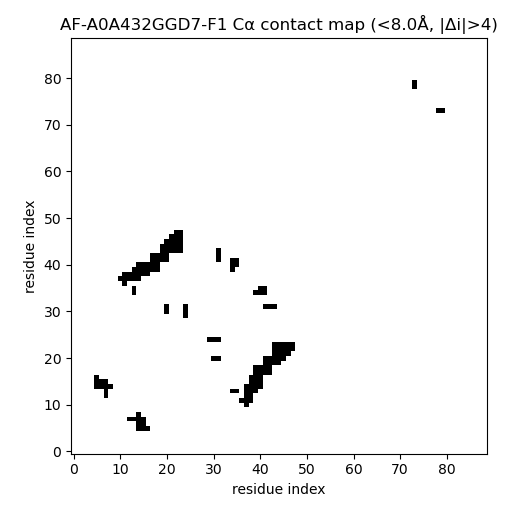66 -4.307 21.546 1.00 91.81 88 ASN A O 1
ATOM 692 N N . ASP A 1 89 ? -1.099 -2.442 20.782 1.00 81.25 89 ASP A N 1
ATOM 693 C CA . ASP A 1 89 ? -0.475 -1.463 21.680 1.00 81.25 89 ASP A CA 1
ATOM 694 C C . ASP A 1 89 ? -1.234 -1.379 23.015 1.00 81.25 89 ASP A C 1
ATOM 696 O O . ASP A 1 89 ? -0.563 -1.336 24.073 1.00 81.25 89 ASP A O 1
#

pLDDT: mean 89.83, std 10.86, range [40.72, 97.19]

Organism: NCBI:txid2024889

InterPro domains:
  IPR003754 Tetrapyrrole biosynthesis, uroporphyrinogen III synthase [PF02602] (30-88)
  IPR036108 Tetrapyrrole biosynthesis, uroporphyrinogen III synthase superfamily [G3DSA:3.40.50.10090] (4-89)
  IPR036108 Tetrapyrrole biosynthesis, uroporphyrinogen III synthase superfamily [SSF69618] (16-87)

Foldseek 3Di:
DDDDDFPADPQQRAAPAEDEAQDDADPVGDPCVVNVSSRYHYDYHDPDDDDDDPDCVVVVVVVVVCVVPPDDDDPDPVSVVVNVVVVVD

Radius of gyration: 21.34 Å; Cα contacts (8 Å, |Δi|>4): 77; chains: 1; bounding box: 39×26×58 Å

Mean predicted aligned error: 6.55 Å

Solvent-accessible surface area (backbone atoms only — not comparable to full-atom values): 5780 Å² total; per-residue (Å²): 133,84,82,81,83,64,73,58,40,97,80,24,70,32,25,80,42,74,45,79,41,50,69,72,65,47,100,91,52,43,65,59,59,56,43,39,71,24,39,28,46,73,44,81,46,72,76,73,81,93,74,84,73,97,70,59,63,72,58,55,57,49,58,76,47,43,94,79,52,94,78,85,86,74,93,46,71,65,55,51,53,52,50,55,51,63,76,72,108

Sequence (89 aa):
MTSVSYQHSEKFPLAGL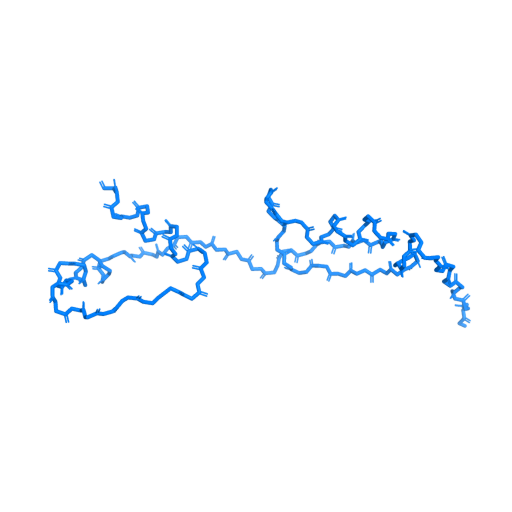RFLVTRQDSTESSLSGMLESQGASVLTAKMTQIIPTESWELFDETVQQISNIDWVVFTSRNGVTHCLSRLND

Nearest PDB structures (foldseek):
  8p4c-assembly1_M  TM=3.788E-01  e=1.557E+00  Homo sapiens
  8wya-assembly1_A  TM=3.311E-01  e=3.749E+00  Bacillus subtilis
  8y3m-assembly1_B  TM=3.207E-01  e=4.292E+00  Bacillus subtilis
  8w56-assembly1_C  TM=3.224E-01  e=9.029E+00  Bacillus subtilis

Secondary structure (DSSP, 8-state):
--------BTTBTTTT-EEEE-SPPBTTB-HHHHHHHTT-EEEE---------S--HHHHHHHHTGGG-S----SSHHHHHHHHHHHH-